Protein AF-A0A412XRG0-F1 (afdb_monomer)

Solvent-accessible surface area (backbone atoms only — not comparable to full-atom values): 9228 Å² total; per-residue (Å²): 136,59,70,69,54,56,53,48,52,52,53,51,46,54,52,48,50,52,49,48,50,62,68,39,43,74,49,55,72,67,42,75,26,72,62,26,45,48,48,54,50,41,26,40,63,50,63,35,55,66,46,72,60,48,71,73,58,46,51,54,52,38,55,52,49,49,54,53,30,53,74,64,74,26,79,63,59,88,40,44,81,43,75,56,96,88,43,76,35,31,40,34,81,40,77,32,65,94,37,68,56,35,25,94,49,49,36,64,27,38,38,28,21,44,94,86,49,47,70,58,28,40,42,39,76,44,63,82,65,65,76,86,47,52,94,82,43,54,73,62,53,51,54,48,52,60,55,28,66,76,44,102,33,35,77,27,53,25,45,38,37,27,59,82,83,111

Mean predicted aligned error: 8.44 Å

pLDDT: mean 81.37, std 14.06, range [49.25, 97.75]

Organism: NCBI:txid329854

Radius of gyration: 18.66 Å; Cα contacts (8 Å, |Δi|>4): 234; chains: 1; bounding box: 44×44×51 Å

Secondary structure (DSSP, 8-state):
--HHHHHHHHHHHHHHHHHHHHHHHHHHTT--SHHHHHHHHHHHHSTTPPEE--HHHHHHHHHHHHHHHHHTTSTTTTPEEEEETTEEEEEEEEE-TT-TTTHHHHSEEEEEE-TTS-EEEEEEEE---GGGGTTT-HHHHHHHHHHHTTSS-----EEEEEETT-

Nearest PDB structures (foldseek):
  1vhs-assembly2_B  TM=4.470E-01  e=6.258E-01  Bacillus subtilis
  8zjf-assembly1_A  TM=4.306E-01  e=5.139E+00  Homo sapiens
  6r45-assembly1_B  TM=2.626E-01  e=2.661E+00  Trichoplax adhaerens
  3i6u-assembly1_B  TM=3.130E-01  e=5.139E+00  Homo sapiens
  3i6u-assembly1_A  TM=2.726E-01  e=3.463E+00  Homo sapiens

Foldseek 3Di:
DCVVVVVVVVVVVVVVVVVLCVLCVVVVVVQLAPLLVVQQCCQQAVAADEAEDDPVRVVVVQVQQQVQQVVVPHQLVVWDWDAAPNDIKTKDWGACDPPSYPCNPARTWIFIADPVSGTAKTKGKAQDDCVVVPPPCVVSVVVSQVVSVVDPGHRDIYMYIYGRVD

Sequence (166 aa):
MEKNKDDFFKSLWKIFEKRLTEILKPIAEKLNSEFEKECLMHYLLKGGETLIVSDDVFKRIAEEAVKEQEKAGGKLQGATTVKINGKQYYSKCISFYNNDEFDYALGCATVFFDESGTPVGLRDYYDFDPAEHRGDMEEKLTQIMAELEKTPFGGKPYDILYGIYI

Structure (mmCIF, N/CA/C/O backbone):
data_AF-A0A412XRG0-F1
#
_entry.id   AF-A0A412XRG0-F1
#
loop_
_atom_site.group_PDB
_atom_site.id
_atom_site.type_symbol
_atom_site.label_atom_id
_atom_site.label_alt_id
_atom_site.label_comp_id
_atom_site.label_asym_id
_atom_site.label_entity_id
_atom_site.label_seq_id
_atom_site.pdbx_PDB_ins_code
_atom_site.Cartn_x
_atom_site.Cartn_y
_atom_site.Cartn_z
_atom_site.occupancy
_atom_site.B_iso_or_equiv
_atom_site.auth_seq_id
_atom_site.auth_comp_id
_atom_site.auth_asym_id
_atom_site.auth_atom_id
_atom_site.pdbx_PDB_model_num
ATOM 1 N N . MET A 1 1 ? 9.011 -27.985 -32.735 1.00 49.25 1 MET A N 1
ATOM 2 C CA . MET A 1 1 ? 9.806 -26.770 -33.033 1.00 49.25 1 MET A CA 1
ATOM 3 C C . MET A 1 1 ? 9.449 -25.623 -32.066 1.00 49.25 1 MET A C 1
ATOM 5 O O . MET A 1 1 ? 9.559 -24.466 -32.441 1.00 49.25 1 MET A O 1
ATOM 9 N N . GLU A 1 2 ? 9.046 -25.933 -30.821 1.00 51.50 2 GLU A N 1
ATOM 10 C CA . GLU A 1 2 ? 8.574 -24.951 -29.817 1.00 51.50 2 GLU A CA 1
ATOM 11 C C . GLU A 1 2 ? 9.628 -24.605 -28.753 1.00 51.50 2 GLU A C 1
ATOM 13 O O . GLU A 1 2 ? 9.765 -23.437 -28.410 1.00 51.50 2 GLU A O 1
ATOM 18 N N . LYS A 1 3 ? 10.476 -25.563 -28.335 1.00 52.97 3 LYS A N 1
ATOM 19 C CA . LYS A 1 3 ? 11.556 -25.339 -27.345 1.00 52.97 3 LYS A CA 1
ATOM 20 C C . LYS A 1 3 ? 12.477 -24.149 -27.662 1.00 52.97 3 LYS A C 1
ATOM 22 O O . LYS A 1 3 ? 12.949 -23.477 -26.759 1.00 52.97 3 LYS A O 1
ATOM 27 N N . ASN A 1 4 ? 12.710 -23.876 -28.945 1.00 58.09 4 ASN A N 1
ATOM 28 C CA . ASN A 1 4 ? 13.649 -22.844 -29.392 1.00 58.09 4 ASN A CA 1
ATOM 29 C C . ASN A 1 4 ? 13.084 -21.413 -29.259 1.00 58.09 4 ASN A C 1
ATOM 31 O O . ASN A 1 4 ? 13.846 -20.459 -29.166 1.00 58.09 4 ASN A O 1
ATOM 35 N N . LYS A 1 5 ? 11.750 -21.251 -29.229 1.00 54.62 5 LYS A N 1
ATOM 36 C CA . LYS A 1 5 ? 11.115 -19.949 -28.966 1.00 54.62 5 LYS A CA 1
ATOM 37 C C . LYS A 1 5 ? 11.115 -19.640 -27.472 1.00 54.62 5 LYS A C 1
ATOM 39 O O . LYS A 1 5 ? 11.505 -18.541 -27.098 1.00 54.62 5 LYS A O 1
ATOM 44 N N . ASP A 1 6 ? 10.763 -20.607 -26.631 1.00 62.06 6 ASP A N 1
ATOM 45 C CA . ASP A 1 6 ? 10.714 -20.409 -25.177 1.00 62.06 6 ASP A CA 1
ATOM 46 C C . ASP A 1 6 ? 12.093 -20.113 -24.581 1.00 62.06 6 ASP A C 1
ATOM 48 O O . ASP A 1 6 ? 12.220 -19.234 -23.730 1.00 62.06 6 ASP A O 1
ATOM 52 N N . ASP A 1 7 ? 13.143 -20.789 -25.054 1.00 66.81 7 ASP A N 1
ATOM 53 C CA . ASP A 1 7 ? 14.515 -20.520 -24.610 1.00 66.81 7 ASP A CA 1
ATOM 54 C C . ASP A 1 7 ? 15.021 -19.150 -25.099 1.00 66.81 7 ASP A C 1
ATOM 56 O O . ASP A 1 7 ? 15.716 -18.445 -24.363 1.00 66.81 7 ASP A O 1
ATOM 60 N N . PHE A 1 8 ? 14.610 -18.717 -26.296 1.00 63.38 8 PHE A N 1
ATOM 61 C CA . PHE A 1 8 ? 14.907 -17.384 -26.825 1.00 63.38 8 PHE A CA 1
ATOM 62 C C . PHE A 1 8 ? 14.205 -16.276 -26.024 1.00 63.38 8 PHE A C 1
ATOM 64 O O . PHE A 1 8 ? 14.852 -15.306 -25.627 1.00 63.38 8 PHE A O 1
ATOM 71 N N . PHE A 1 9 ? 12.918 -16.445 -25.704 1.00 63.84 9 PHE A N 1
ATOM 72 C CA . PHE A 1 9 ? 12.174 -15.515 -24.850 1.00 63.84 9 PHE A CA 1
ATOM 73 C C . PHE A 1 9 ? 12.727 -15.476 -23.426 1.00 63.84 9 PHE A C 1
ATOM 75 O O . PHE A 1 9 ? 12.913 -14.390 -22.891 1.00 63.84 9 PHE A O 1
ATOM 82 N N . LYS A 1 10 ? 13.079 -16.620 -22.827 1.00 68.69 10 LYS A N 1
ATOM 83 C CA . LYS A 1 10 ? 13.726 -16.664 -21.504 1.00 68.69 10 LYS A CA 1
ATOM 84 C C . LYS A 1 10 ? 15.089 -15.977 -21.498 1.00 68.69 10 LYS A C 1
ATOM 86 O O . LYS A 1 10 ? 15.430 -15.308 -20.526 1.00 68.69 10 LYS A O 1
ATOM 91 N N . SER A 1 11 ? 15.875 -16.130 -22.564 1.00 72.12 11 SER A N 1
ATOM 92 C CA . SER A 1 11 ? 17.168 -15.454 -22.696 1.00 72.12 11 SER A CA 1
ATOM 93 C C . SER A 1 11 ? 17.004 -13.942 -22.858 1.00 72.12 11 SER A C 1
ATOM 95 O O . SER A 1 11 ? 17.717 -13.184 -22.204 1.00 72.12 11 SER A O 1
ATOM 97 N N . LEU A 1 12 ? 16.061 -13.494 -23.693 1.00 64.69 12 LEU A N 1
ATOM 98 C CA . LEU A 1 12 ? 15.734 -12.074 -23.847 1.00 64.69 12 LEU A CA 1
ATOM 99 C C . LEU A 1 12 ? 15.181 -11.476 -22.553 1.00 64.69 12 LEU A C 1
ATOM 101 O O . LEU A 1 12 ? 15.584 -10.382 -22.175 1.00 64.69 12 LEU A O 1
ATOM 105 N N . TRP A 1 13 ? 14.326 -12.219 -21.852 1.00 65.31 13 TRP A N 1
ATOM 106 C CA . TRP A 1 13 ? 13.771 -11.836 -20.561 1.00 65.31 13 TRP A CA 1
ATOM 107 C C . TRP A 1 13 ? 14.864 -11.670 -19.510 1.00 65.31 13 TRP A C 1
ATOM 109 O O . TRP A 1 13 ? 14.917 -10.630 -18.878 1.00 65.31 13 TRP A O 1
ATOM 119 N N . LYS A 1 14 ? 15.821 -12.601 -19.397 1.00 70.62 14 LYS A N 1
ATOM 120 C CA . LYS A 1 14 ? 16.965 -12.444 -18.478 1.00 70.62 14 LYS A CA 1
ATOM 121 C C . LYS A 1 14 ? 17.844 -11.236 -18.801 1.00 70.62 14 LYS A C 1
ATOM 123 O O . LYS A 1 14 ? 18.370 -10.599 -17.892 1.00 70.62 14 LYS A O 1
ATOM 128 N N . ILE A 1 15 ? 18.052 -10.939 -20.085 1.00 69.81 15 ILE A N 1
ATOM 129 C CA . ILE A 1 15 ? 18.823 -9.761 -20.509 1.00 69.81 15 ILE A CA 1
ATOM 130 C C . ILE A 1 15 ? 18.058 -8.487 -20.151 1.00 69.81 15 ILE A C 1
ATOM 132 O O . ILE A 1 15 ? 18.656 -7.556 -19.620 1.00 69.81 15 ILE A O 1
ATOM 136 N N . PHE A 1 16 ? 16.751 -8.468 -20.409 1.00 69.75 16 PHE A N 1
ATOM 137 C CA . PHE A 1 16 ? 15.861 -7.36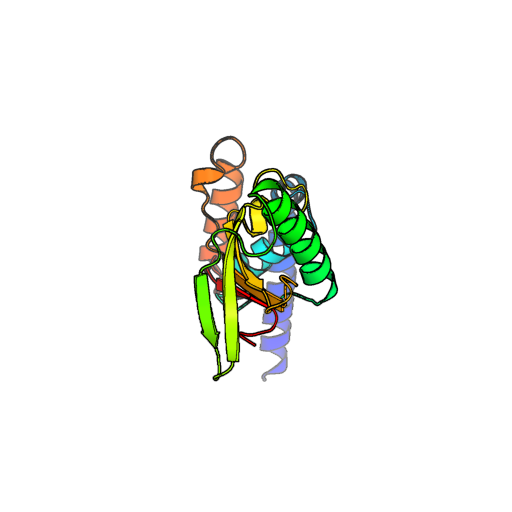9 -20.066 1.00 69.75 16 PHE A CA 1
ATOM 138 C C . PHE A 1 16 ? 15.758 -7.165 -18.553 1.00 69.75 16 PHE A C 1
ATOM 140 O O . PHE A 1 16 ? 15.982 -6.051 -18.110 1.00 69.75 16 PHE A O 1
ATOM 147 N N . GLU A 1 17 ? 15.541 -8.217 -17.758 1.00 67.31 17 GLU A N 1
ATOM 148 C CA . GLU A 1 17 ? 15.555 -8.178 -16.291 1.00 67.31 17 GLU A CA 1
ATOM 149 C C . GLU A 1 17 ? 16.871 -7.606 -15.777 1.00 67.31 17 GLU A C 1
ATOM 151 O O . GLU A 1 17 ? 16.856 -6.667 -14.994 1.00 67.31 17 GLU A O 1
ATOM 156 N N . LYS A 1 18 ? 18.016 -8.107 -16.261 1.00 71.38 18 LYS A N 1
ATOM 157 C CA . LYS A 1 18 ? 19.328 -7.600 -15.847 1.00 71.38 18 LYS A CA 1
ATOM 158 C C . LYS A 1 18 ? 19.492 -6.114 -16.178 1.00 71.38 18 LYS A C 1
ATOM 160 O O . LYS A 1 18 ? 19.954 -5.353 -15.333 1.00 71.38 18 LYS A O 1
ATOM 165 N N . ARG A 1 19 ? 19.095 -5.694 -17.384 1.00 67.06 19 ARG A N 1
ATOM 166 C CA . ARG A 1 19 ? 19.128 -4.284 -17.800 1.00 67.06 19 ARG A CA 1
ATOM 167 C C . ARG A 1 19 ? 18.186 -3.437 -16.955 1.00 67.06 19 ARG A C 1
ATOM 169 O O . ARG A 1 19 ? 18.578 -2.375 -16.499 1.00 67.06 19 ARG A O 1
ATOM 176 N N . LEU A 1 20 ? 16.974 -3.918 -16.709 1.00 67.19 20 LEU A N 1
ATOM 177 C CA . LEU A 1 20 ? 15.977 -3.241 -15.899 1.00 67.19 20 LEU A CA 1
ATOM 178 C C . LEU A 1 20 ? 16.469 -3.097 -14.458 1.00 67.19 20 LEU A C 1
ATOM 180 O O . LEU A 1 20 ? 16.394 -2.008 -13.916 1.00 67.19 20 LEU A O 1
ATOM 184 N N . THR A 1 21 ? 17.070 -4.133 -13.869 1.00 67.19 21 THR A N 1
ATOM 185 C CA . THR A 1 21 ? 17.713 -4.056 -12.550 1.00 67.19 21 THR A CA 1
ATOM 186 C C . THR A 1 21 ? 18.860 -3.044 -12.535 1.00 67.19 21 THR A C 1
ATOM 188 O O . THR A 1 21 ? 18.983 -2.288 -11.579 1.00 67.19 21 THR A O 1
ATOM 191 N N . GLU A 1 22 ? 19.691 -2.982 -13.580 1.00 68.69 22 GLU A N 1
ATOM 192 C CA . GLU A 1 22 ? 20.781 -1.998 -13.679 1.00 68.69 22 GLU A CA 1
ATOM 193 C C . GLU A 1 22 ? 20.262 -0.555 -13.798 1.00 68.69 22 GLU A C 1
ATOM 195 O O . GLU A 1 22 ? 20.800 0.338 -13.143 1.00 68.69 22 GLU A O 1
ATOM 200 N N . ILE A 1 23 ? 19.205 -0.323 -14.583 1.00 62.94 23 ILE A N 1
ATOM 201 C CA . ILE A 1 23 ? 18.616 1.012 -14.760 1.00 62.94 23 ILE A CA 1
ATOM 202 C C . ILE A 1 23 ? 17.784 1.412 -13.526 1.00 62.94 23 ILE A C 1
ATOM 204 O O . ILE A 1 23 ? 17.793 2.576 -13.125 1.00 62.94 23 ILE A O 1
ATOM 208 N N . LEU A 1 24 ? 17.125 0.450 -12.873 1.00 66.38 24 LEU A N 1
ATOM 209 C CA . LEU A 1 24 ? 16.372 0.664 -11.639 1.00 66.38 24 LEU A CA 1
ATOM 210 C C . LEU A 1 24 ? 17.252 0.762 -10.407 1.00 66.38 24 LEU A C 1
ATOM 212 O O . LEU A 1 24 ? 16.797 1.323 -9.425 1.00 66.38 24 LEU A O 1
ATOM 216 N N . LYS A 1 25 ? 18.495 0.278 -10.418 1.00 68.94 25 LYS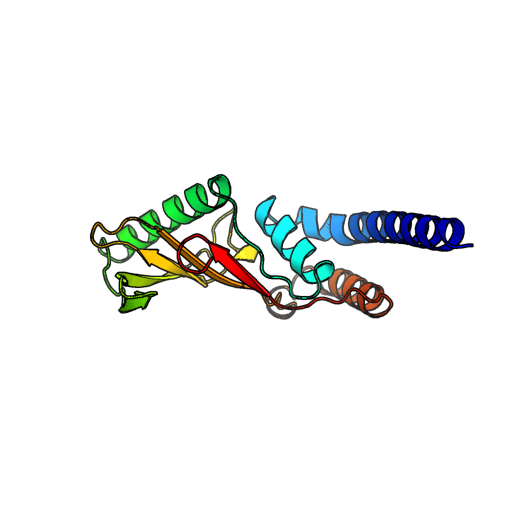 A N 1
ATOM 217 C CA . LYS A 1 25 ? 19.410 0.373 -9.273 1.00 68.94 25 LYS A CA 1
ATOM 218 C C . LYS A 1 25 ? 19.456 1.775 -8.630 1.00 68.94 25 LYS A C 1
ATOM 220 O O . LYS A 1 25 ? 19.216 1.860 -7.432 1.00 68.94 25 LYS A O 1
ATOM 225 N N . PRO A 1 26 ? 19.668 2.878 -9.372 1.00 63.94 26 PRO A N 1
ATOM 226 C CA . PRO A 1 26 ? 19.632 4.229 -8.801 1.00 63.94 26 PRO A CA 1
ATOM 227 C C . PRO A 1 26 ? 18.243 4.694 -8.336 1.00 63.94 26 PRO A C 1
ATOM 229 O O . PRO A 1 26 ? 18.160 5.671 -7.599 1.00 63.94 26 PRO A O 1
ATOM 232 N N . ILE A 1 27 ? 17.165 4.046 -8.787 1.00 64.44 27 ILE A N 1
ATOM 233 C CA . ILE A 1 27 ? 15.802 4.284 -8.295 1.00 64.44 27 ILE A CA 1
ATOM 234 C C . ILE A 1 27 ? 15.560 3.500 -7.011 1.00 64.44 27 ILE A C 1
ATOM 236 O O . ILE A 1 27 ? 15.132 4.070 -6.021 1.00 64.44 27 ILE A O 1
ATOM 240 N N . ALA A 1 28 ? 15.924 2.222 -6.994 1.00 63.00 28 ALA A N 1
ATOM 241 C CA . ALA A 1 28 ? 15.877 1.352 -5.831 1.00 63.00 28 ALA A CA 1
ATOM 242 C C . ALA A 1 28 ? 16.782 1.840 -4.686 1.00 63.00 28 ALA A C 1
ATOM 244 O O . ALA A 1 28 ? 16.513 1.523 -3.537 1.00 63.00 28 ALA A O 1
ATOM 245 N N . GLU A 1 29 ? 17.842 2.599 -4.979 1.00 66.31 29 GLU A N 1
ATOM 246 C CA . GLU A 1 29 ? 18.661 3.298 -3.975 1.00 66.31 29 GLU A CA 1
ATOM 247 C C . GLU A 1 29 ? 17.947 4.515 -3.353 1.00 66.31 29 GLU A C 1
ATOM 249 O O . GLU A 1 29 ? 18.362 4.969 -2.290 1.00 66.31 29 GLU A O 1
ATOM 254 N N . LYS A 1 30 ? 16.900 5.044 -4.003 1.00 64.69 30 LYS A N 1
ATOM 255 C CA . LYS A 1 30 ? 16.060 6.151 -3.511 1.00 64.69 30 LYS A CA 1
ATOM 256 C C . LYS A 1 30 ? 14.730 5.693 -2.913 1.00 64.69 30 LYS A C 1
ATOM 258 O O . LYS A 1 30 ? 14.151 6.439 -2.136 1.00 64.69 30 LYS A O 1
ATOM 263 N N . LEU A 1 31 ? 14.255 4.502 -3.280 1.00 67.38 31 LEU A N 1
ATOM 264 C CA . LEU A 1 31 ? 13.127 3.862 -2.612 1.00 67.38 31 LEU A CA 1
ATOM 265 C C . LEU A 1 31 ? 13.578 3.411 -1.224 1.00 67.38 31 LEU A C 1
ATOM 267 O O . LEU A 1 31 ? 14.589 2.717 -1.076 1.00 67.38 31 LEU A O 1
ATOM 271 N N . ASN A 1 32 ? 12.826 3.826 -0.217 1.00 67.25 32 ASN A N 1
ATOM 272 C CA . ASN A 1 32 ? 13.162 3.648 1.183 1.00 67.25 32 ASN A CA 1
ATOM 273 C C . ASN A 1 32 ? 12.929 2.200 1.643 1.00 67.25 32 ASN A C 1
ATOM 275 O O . ASN A 1 32 ? 13.552 1.758 2.611 1.00 67.25 32 ASN A O 1
ATOM 279 N N . SER A 1 33 ? 12.102 1.425 0.924 1.00 81.56 33 SER A N 1
ATOM 280 C CA . SER A 1 33 ? 11.705 0.079 1.351 1.00 81.56 33 SER A CA 1
ATOM 281 C C . SER A 1 33 ? 11.653 -0.981 0.250 1.00 81.56 33 SER A C 1
ATOM 283 O O . SER A 1 33 ? 11.602 -0.698 -0.947 1.00 81.56 33 SER A O 1
ATOM 285 N N . GLU A 1 34 ? 11.656 -2.251 0.667 1.00 86.38 34 GLU A N 1
ATOM 286 C CA . GLU A 1 34 ? 11.432 -3.381 -0.243 1.00 86.38 34 GLU A CA 1
ATOM 287 C C . GLU A 1 34 ? 10.007 -3.393 -0.814 1.00 86.38 34 GLU A C 1
ATOM 289 O O . GLU A 1 34 ? 9.817 -3.815 -1.952 1.00 86.38 34 GLU A O 1
ATOM 294 N N . PHE A 1 35 ? 9.020 -2.881 -0.073 1.00 90.38 35 PHE A N 1
ATOM 295 C CA . PHE A 1 35 ? 7.637 -2.814 -0.545 1.00 90.38 35 PHE A CA 1
ATOM 296 C C . PHE A 1 35 ? 7.448 -1.749 -1.634 1.00 90.38 35 PHE A C 1
ATOM 298 O O . PHE A 1 35 ? 6.780 -1.993 -2.637 1.00 90.38 35 PHE A O 1
ATOM 305 N N . GLU A 1 36 ? 8.098 -0.593 -1.501 1.00 87.38 36 GLU A N 1
ATOM 306 C CA . GLU A 1 36 ? 8.120 0.429 -2.554 1.00 87.38 36 GLU A CA 1
ATOM 307 C C . GLU A 1 36 ? 8.764 -0.101 -3.839 1.00 87.38 36 GLU A C 1
ATOM 309 O O . GLU A 1 36 ? 8.252 0.118 -4.941 1.00 87.38 36 GLU A O 1
ATOM 314 N N . LYS A 1 37 ? 9.863 -0.859 -3.708 1.00 83.69 37 LYS A N 1
ATOM 315 C CA . LYS A 1 37 ? 10.504 -1.532 -4.849 1.00 83.69 37 LYS A CA 1
ATOM 316 C C . LYS A 1 37 ? 9.572 -2.552 -5.482 1.00 83.69 37 LYS A C 1
ATOM 318 O O . LYS A 1 37 ? 9.500 -2.612 -6.707 1.00 83.69 37 LYS A O 1
ATOM 323 N N . GLU A 1 38 ? 8.870 -3.344 -4.676 1.00 88.44 38 GLU A N 1
ATOM 324 C CA . GLU A 1 38 ? 7.877 -4.296 -5.168 1.00 88.44 38 GLU A CA 1
ATOM 325 C C . GLU A 1 38 ? 6.787 -3.587 -5.975 1.00 88.44 38 GLU A C 1
ATOM 327 O O . GLU A 1 38 ? 6.510 -4.015 -7.095 1.00 88.44 38 GLU A O 1
ATOM 332 N N . CYS A 1 39 ? 6.238 -2.479 -5.468 1.00 89.94 39 CYS A N 1
ATOM 333 C CA . CYS A 1 39 ? 5.187 -1.730 -6.155 1.00 89.94 39 CYS A CA 1
ATOM 334 C C . CYS A 1 39 ? 5.660 -1.180 -7.506 1.00 89.94 39 CYS A C 1
ATOM 336 O O . CYS A 1 39 ? 5.043 -1.425 -8.546 1.00 89.94 39 CYS A O 1
ATOM 338 N N . LEU A 1 40 ? 6.827 -0.532 -7.531 1.00 84.25 40 LEU A N 1
ATOM 339 C CA . LEU A 1 40 ? 7.400 -0.049 -8.783 1.00 84.25 40 LEU A CA 1
ATOM 340 C C . LEU A 1 40 ? 7.668 -1.204 -9.761 1.00 84.25 40 LEU A C 1
ATOM 342 O O . LEU A 1 40 ? 7.341 -1.116 -10.942 1.00 84.25 40 LEU A O 1
ATOM 346 N N . MET A 1 41 ? 8.228 -2.320 -9.295 1.00 81.88 41 MET A N 1
ATOM 347 C CA . MET A 1 41 ? 8.461 -3.485 -10.152 1.00 81.88 41 MET A CA 1
ATOM 348 C C . MET A 1 41 ? 7.157 -4.067 -10.697 1.00 81.88 41 MET A C 1
ATOM 350 O O . MET A 1 41 ? 7.103 -4.467 -11.863 1.00 81.88 41 MET A O 1
ATOM 354 N N . HIS A 1 42 ? 6.102 -4.088 -9.885 1.00 88.00 42 HIS A N 1
ATOM 355 C CA . HIS A 1 42 ? 4.778 -4.530 -10.295 1.00 88.00 42 HIS A CA 1
ATOM 356 C C . HIS A 1 42 ? 4.229 -3.633 -11.411 1.00 88.00 42 HIS A C 1
ATOM 358 O O . HIS A 1 42 ? 3.839 -4.135 -12.467 1.00 88.00 42 HIS A O 1
ATOM 364 N N . TYR A 1 43 ? 4.324 -2.313 -11.238 1.00 85.88 43 TYR A N 1
ATOM 365 C CA . TYR A 1 43 ? 3.909 -1.320 -12.231 1.00 85.88 43 TYR A CA 1
ATOM 366 C C . TYR A 1 43 ? 4.592 -1.527 -13.586 1.00 85.88 43 TYR A C 1
ATOM 368 O O . TYR A 1 43 ? 3.937 -1.520 -14.630 1.00 85.88 43 TYR A O 1
ATOM 376 N N . LEU A 1 44 ? 5.911 -1.737 -13.580 1.00 79.31 44 LEU A N 1
ATOM 377 C CA . LEU A 1 44 ? 6.707 -1.831 -14.806 1.00 79.31 44 LEU A CA 1
ATOM 378 C C . LEU A 1 44 ? 6.544 -3.186 -15.515 1.00 79.31 44 LEU A C 1
ATOM 380 O O . LEU A 1 44 ? 6.662 -3.248 -16.738 1.00 79.31 44 LEU A O 1
ATOM 384 N N . LEU A 1 45 ? 6.303 -4.273 -14.769 1.00 78.75 45 LEU A N 1
ATOM 385 C CA . LEU A 1 45 ? 6.416 -5.641 -15.296 1.00 78.75 45 LEU A CA 1
ATOM 386 C C . LEU A 1 45 ? 5.115 -6.435 -15.357 1.00 78.75 45 LEU A C 1
ATOM 388 O O . LEU A 1 45 ? 5.031 -7.389 -16.131 1.00 78.75 45 LEU A O 1
ATOM 392 N N . LYS A 1 46 ? 4.118 -6.102 -14.538 1.00 83.19 46 LYS A N 1
ATOM 393 C CA . LYS A 1 46 ? 2.911 -6.929 -14.370 1.00 83.19 46 LYS A CA 1
ATOM 394 C C . LYS A 1 46 ? 1.720 -6.440 -15.175 1.00 83.19 46 LYS A C 1
ATOM 396 O O . LYS A 1 46 ? 0.664 -7.060 -15.172 1.00 83.19 46 LYS A O 1
ATOM 401 N N . GLY A 1 47 ? 1.902 -5.368 -15.940 1.00 80.75 47 GLY A N 1
ATOM 402 C CA . GLY A 1 47 ? 0.954 -4.975 -16.973 1.00 80.75 47 GLY A CA 1
ATOM 403 C C . GLY A 1 47 ? -0.429 -4.590 -16.440 1.00 80.75 47 GLY A C 1
ATOM 404 O O . GLY A 1 47 ? -1.406 -4.747 -17.176 1.00 80.75 47 GLY A O 1
ATOM 405 N N . GLY A 1 48 ? -0.499 -4.069 -15.213 1.00 86.12 48 GLY A N 1
ATOM 406 C CA . GLY A 1 48 ? -1.742 -3.653 -14.563 1.00 86.12 48 GLY A CA 1
ATOM 407 C C . GLY A 1 48 ? -2.414 -4.743 -13.721 1.00 86.12 48 GLY A C 1
ATOM 408 O O . GLY A 1 48 ? -3.562 -4.570 -13.321 1.00 86.12 48 GLY A O 1
ATOM 409 N N . GLU A 1 49 ? -1.750 -5.883 -13.496 1.00 92.12 49 GLU A N 1
ATOM 410 C CA . GLU A 1 49 ? -2.231 -6.908 -12.564 1.00 92.12 49 GLU A CA 1
ATOM 411 C C . GLU A 1 49 ? -2.373 -6.328 -11.148 1.00 92.12 49 GLU A C 1
ATOM 413 O O . GLU A 1 49 ? -1.570 -5.503 -10.723 1.00 92.12 49 GLU A O 1
ATOM 418 N N . THR A 1 50 ? -3.417 -6.738 -10.429 1.00 95.06 50 THR A N 1
ATOM 419 C CA . THR A 1 50 ? -3.642 -6.332 -9.039 1.00 95.06 50 THR A CA 1
ATOM 420 C C . THR A 1 50 ? -2.553 -6.905 -8.131 1.00 95.06 50 THR A C 1
ATOM 422 O O . THR A 1 50 ? -2.321 -8.116 -8.120 1.00 95.06 50 THR A O 1
ATOM 425 N N . LEU A 1 51 ? -1.950 -6.059 -7.294 1.00 95.75 51 LEU A N 1
ATOM 426 C CA . LEU A 1 51 ? -1.043 -6.501 -6.238 1.00 95.75 51 LEU A CA 1
ATOM 427 C C . LEU A 1 51 ? -1.858 -6.922 -5.011 1.00 95.75 51 LEU A C 1
ATOM 429 O O . LEU A 1 51 ? -2.526 -6.099 -4.382 1.00 95.75 51 LEU A O 1
ATOM 433 N N . ILE A 1 52 ? -1.766 -8.199 -4.640 1.00 96.75 52 ILE A N 1
ATOM 434 C CA . ILE A 1 52 ? -2.304 -8.699 -3.373 1.00 96.75 52 ILE A CA 1
ATOM 435 C C . ILE A 1 52 ? -1.221 -8.591 -2.305 1.00 96.75 52 ILE A C 1
ATOM 437 O O . ILE A 1 52 ? -0.200 -9.274 -2.374 1.00 96.75 52 ILE A O 1
ATOM 441 N N . VAL A 1 53 ? -1.450 -7.730 -1.318 1.00 95.75 53 VAL A N 1
ATOM 442 C CA . VAL A 1 53 ? -0.510 -7.506 -0.217 1.00 95.75 53 VAL A CA 1
ATOM 443 C C . VAL A 1 53 ? -0.431 -8.758 0.658 1.00 95.75 53 VAL A C 1
ATOM 445 O O . VAL A 1 53 ? -1.435 -9.421 0.909 1.00 95.75 53 VAL A O 1
ATOM 448 N N . SER A 1 54 ? 0.766 -9.094 1.135 1.00 95.38 54 SER A N 1
ATOM 449 C CA . SER A 1 54 ? 0.953 -10.199 2.082 1.00 95.38 54 SER A CA 1
ATOM 450 C C . SER A 1 54 ? 0.518 -9.821 3.500 1.00 95.38 54 SER A C 1
ATOM 452 O O . SER A 1 54 ? 0.572 -8.652 3.883 1.00 95.38 54 SER A O 1
ATOM 454 N N . ASP A 1 55 ? 0.166 -10.813 4.319 1.00 96.19 55 ASP A N 1
ATOM 455 C CA . ASP A 1 55 ? -0.210 -10.609 5.726 1.00 96.19 55 ASP A CA 1
ATOM 456 C C . ASP A 1 55 ? 0.869 -9.844 6.520 1.00 96.19 55 ASP A C 1
ATOM 458 O O . ASP A 1 55 ? 0.547 -8.970 7.326 1.00 96.19 55 ASP A O 1
ATOM 462 N N . ASP A 1 56 ? 2.153 -10.124 6.266 1.00 96.44 56 ASP A N 1
ATOM 463 C CA . ASP A 1 56 ? 3.277 -9.473 6.952 1.00 96.44 56 ASP A CA 1
ATOM 464 C C . ASP A 1 56 ? 3.387 -7.984 6.610 1.00 96.44 56 ASP A C 1
ATOM 466 O O . ASP A 1 56 ? 3.633 -7.160 7.494 1.00 96.44 56 ASP A O 1
ATOM 470 N N . VAL A 1 57 ? 3.220 -7.631 5.331 1.00 96.31 57 VAL A N 1
ATOM 471 C CA . VAL A 1 57 ? 3.208 -6.230 4.888 1.00 96.31 57 VAL A CA 1
ATOM 472 C C . VAL A 1 57 ? 1.956 -5.538 5.418 1.00 96.31 57 VAL A C 1
ATOM 474 O O . VAL A 1 57 ? 2.049 -4.458 6.001 1.00 96.31 57 VAL A O 1
ATOM 477 N N . PHE A 1 58 ? 0.790 -6.181 5.306 1.00 97.44 58 PHE A N 1
ATOM 478 C CA . PHE A 1 58 ? -0.458 -5.615 5.803 1.00 97.44 58 PHE A CA 1
ATOM 479 C C . PHE A 1 58 ? -0.412 -5.357 7.307 1.00 97.44 58 PHE A C 1
ATOM 481 O O . PHE A 1 58 ? -0.920 -4.337 7.758 1.00 97.44 58 PHE A O 1
ATOM 488 N N . LYS A 1 59 ? 0.234 -6.222 8.094 1.00 97.75 59 LYS A N 1
ATOM 489 C CA . LYS A 1 59 ? 0.414 -5.990 9.529 1.00 97.75 59 LYS A CA 1
ATOM 490 C C . LYS A 1 59 ? 1.127 -4.662 9.810 1.00 97.75 59 LYS A C 1
ATOM 492 O O . LYS A 1 59 ? 0.688 -3.920 10.683 1.00 97.75 59 LYS A O 1
ATOM 497 N N . ARG A 1 60 ? 2.183 -4.336 9.059 1.00 97.00 60 ARG A N 1
ATOM 498 C CA . ARG A 1 60 ? 2.925 -3.073 9.219 1.00 97.00 60 ARG A CA 1
ATOM 499 C C . ARG A 1 60 ? 2.108 -1.868 8.747 1.00 97.00 60 ARG A C 1
ATOM 501 O O . ARG A 1 60 ? 2.047 -0.862 9.448 1.00 97.00 60 ARG A O 1
ATOM 508 N N . ILE A 1 61 ? 1.377 -2.006 7.640 1.00 96.81 61 ILE A N 1
ATOM 509 C CA . ILE A 1 61 ? 0.405 -0.999 7.176 1.00 96.81 61 ILE A CA 1
ATOM 510 C C . ILE A 1 61 ? -0.672 -0.749 8.244 1.00 96.81 61 ILE A C 1
ATOM 512 O O . ILE A 1 61 ? -1.023 0.394 8.533 1.00 96.81 61 ILE A O 1
ATOM 516 N N . ALA A 1 62 ? -1.195 -1.813 8.853 1.00 96.75 62 ALA A N 1
ATOM 517 C CA . ALA A 1 62 ? -2.218 -1.755 9.888 1.00 96.75 62 ALA A CA 1
ATOM 518 C C . ALA A 1 62 ? -1.715 -1.041 11.152 1.00 96.75 62 ALA A C 1
ATOM 520 O O . ALA A 1 62 ? -2.451 -0.239 11.727 1.00 96.75 62 ALA A O 1
ATOM 521 N N . GLU A 1 63 ? -0.470 -1.293 11.565 1.00 96.06 63 GLU A N 1
ATOM 522 C CA . GLU A 1 63 ? 0.168 -0.603 12.692 1.00 96.06 63 GLU A CA 1
ATOM 523 C C . GLU A 1 63 ? 0.257 0.914 12.452 1.00 96.06 63 GLU A C 1
ATOM 525 O O . GLU A 1 63 ? -0.115 1.696 13.330 1.00 96.06 63 GLU A O 1
ATOM 530 N N . GLU A 1 64 ? 0.666 1.346 11.258 1.00 95.25 64 GLU A N 1
ATOM 531 C CA . GLU A 1 64 ? 0.705 2.770 10.893 1.00 95.25 64 GLU A CA 1
ATOM 532 C C . GLU A 1 64 ? -0.697 3.384 10.781 1.00 95.25 64 GLU A C 1
ATOM 534 O O . GLU A 1 64 ? -0.950 4.475 11.295 1.00 95.25 64 GLU A O 1
ATOM 539 N N . ALA A 1 65 ? -1.658 2.654 10.213 1.00 94.81 65 ALA A N 1
ATOM 540 C CA . ALA A 1 65 ? -3.040 3.111 10.120 1.00 94.81 65 ALA A CA 1
ATOM 541 C C . ALA A 1 65 ? -3.680 3.357 11.494 1.00 94.81 65 ALA A C 1
ATOM 543 O O . ALA A 1 65 ? -4.444 4.312 11.659 1.00 94.81 65 ALA A O 1
ATOM 544 N N . VAL A 1 66 ? -3.363 2.526 12.492 1.00 94.12 66 VAL A N 1
ATOM 545 C CA . VAL A 1 66 ? -3.817 2.731 13.874 1.00 94.12 66 VAL A CA 1
ATOM 546 C C . VAL A 1 66 ? -3.185 3.989 14.473 1.00 94.12 66 VAL A C 1
ATOM 548 O O . VAL A 1 66 ? -3.914 4.804 15.040 1.00 94.12 66 VAL A O 1
ATOM 551 N N . LYS A 1 67 ? -1.875 4.212 14.286 1.00 93.12 67 LYS A N 1
ATOM 552 C CA . LYS A 1 67 ? -1.200 5.442 14.750 1.00 93.12 67 LYS A CA 1
ATOM 553 C C . LYS A 1 67 ? -1.841 6.697 14.151 1.00 93.12 67 LYS A C 1
ATOM 555 O O . LYS A 1 67 ? -2.090 7.668 14.866 1.00 93.12 67 LYS A O 1
ATOM 560 N N . GLU A 1 68 ? -2.162 6.678 12.859 1.00 90.94 68 GLU A N 1
ATOM 561 C CA . GLU A 1 68 ? -2.845 7.793 12.190 1.00 90.94 68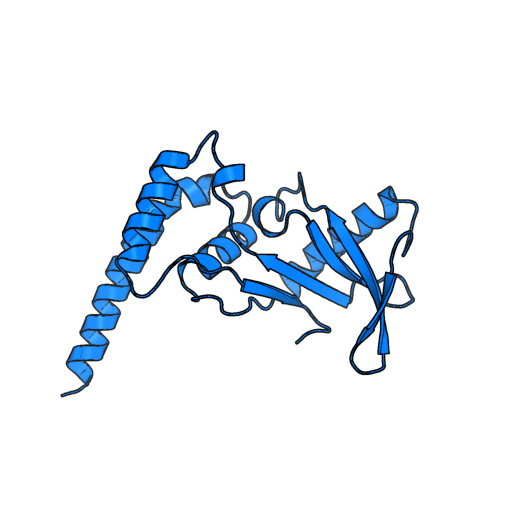 GLU A CA 1
ATOM 562 C C . GLU A 1 68 ? -4.286 7.993 12.685 1.00 90.94 68 GLU A C 1
ATOM 564 O O . GLU A 1 68 ? -4.749 9.127 12.842 1.00 90.94 68 GLU A O 1
ATOM 569 N N . GLN A 1 69 ? -5.011 6.916 13.008 1.00 86.88 69 GLN A N 1
ATOM 570 C CA . GLN A 1 69 ? -6.322 7.037 13.652 1.00 86.88 69 GLN A CA 1
ATOM 571 C C . GLN A 1 69 ? -6.238 7.693 15.032 1.00 86.88 69 GLN A C 1
ATOM 573 O O . GLN A 1 69 ? -7.071 8.546 15.350 1.00 86.88 69 GLN A O 1
ATOM 578 N N . GLU A 1 70 ? -5.246 7.321 15.837 1.00 88.44 70 GLU A N 1
ATOM 579 C CA . GLU A 1 70 ? -5.034 7.893 17.168 1.00 88.44 70 GLU A CA 1
ATOM 580 C C . GLU A 1 70 ? -4.725 9.392 17.092 1.00 88.44 70 GLU A C 1
ATOM 582 O O . GLU A 1 70 ? -5.339 10.179 17.815 1.00 88.44 70 GLU A O 1
ATOM 587 N N . LYS A 1 71 ? -3.867 9.811 16.151 1.00 87.19 71 LYS A N 1
ATOM 588 C CA . LYS A 1 71 ? -3.593 11.236 15.883 1.00 87.19 71 LYS A CA 1
ATOM 589 C C . LYS A 1 71 ? -4.853 12.006 15.476 1.00 87.19 71 LYS A C 1
ATOM 591 O O . LYS A 1 71 ? -5.025 13.158 15.865 1.00 87.19 71 LYS A O 1
ATOM 596 N N . ALA A 1 72 ? -5.748 11.368 14.723 1.00 81.94 72 ALA A N 1
ATOM 597 C CA . ALA A 1 72 ? -6.989 11.963 14.227 1.00 81.94 72 ALA A CA 1
ATOM 598 C C . ALA A 1 72 ? -8.141 12.002 15.256 1.00 81.94 72 ALA A C 1
ATOM 600 O O . ALA A 1 72 ? -9.267 12.337 14.879 1.00 81.94 72 ALA A O 1
ATOM 601 N N . GLY A 1 73 ? -7.872 11.676 16.527 1.00 80.75 73 GLY A N 1
ATOM 602 C CA . GLY A 1 73 ? -8.818 11.796 17.642 1.00 80.75 73 GLY A CA 1
ATOM 603 C C . GLY A 1 73 ? -9.506 10.491 18.064 1.00 80.75 73 GLY A C 1
ATOM 604 O O . GLY A 1 73 ? -10.353 10.507 18.959 1.00 80.75 73 GLY A O 1
ATOM 605 N N . GLY A 1 74 ? -9.099 9.349 17.498 1.00 79.69 74 GLY A N 1
ATOM 606 C CA . GLY A 1 74 ? -9.455 8.025 18.004 1.00 79.69 74 GLY A CA 1
ATOM 607 C C . GLY A 1 74 ? -10.010 7.063 16.957 1.00 79.69 74 GLY A C 1
ATOM 608 O O . GLY A 1 74 ? -10.129 7.360 15.764 1.00 79.69 74 GLY A O 1
ATOM 609 N N . LYS A 1 75 ? -10.362 5.865 17.435 1.00 81.06 75 LYS A N 1
ATOM 610 C CA . LYS A 1 75 ? -10.858 4.757 16.610 1.00 81.06 75 LYS A CA 1
ATOM 611 C C . LYS A 1 75 ? -12.075 5.182 15.791 1.00 81.06 75 LYS A C 1
ATOM 613 O O . LYS A 1 75 ? -13.044 5.700 16.339 1.00 81.06 75 LYS A O 1
ATOM 618 N N . LEU A 1 76 ? -12.028 4.927 14.483 1.00 84.56 76 LEU A N 1
ATOM 619 C CA . LEU A 1 76 ? -13.116 5.180 13.526 1.00 84.56 76 LEU A CA 1
ATOM 620 C C . LEU A 1 76 ? -13.565 6.648 13.380 1.00 84.56 76 LEU A C 1
ATOM 622 O O . LEU A 1 76 ? -14.512 6.918 12.639 1.00 84.56 76 LEU A O 1
ATOM 626 N N . GLN A 1 77 ? -12.891 7.619 14.008 1.00 88.06 77 GLN A N 1
ATOM 627 C CA . GLN A 1 77 ? -13.234 9.027 13.817 1.00 88.06 77 GLN A CA 1
ATOM 628 C C . GLN A 1 77 ? -13.019 9.433 12.354 1.00 88.06 77 GLN A C 1
ATOM 630 O O . GLN A 1 77 ? -11.936 9.242 11.794 1.00 88.06 77 GLN A O 1
ATOM 635 N N . GLY A 1 78 ? -14.063 9.988 11.733 1.00 86.81 78 GLY A N 1
ATOM 636 C CA . GLY A 1 78 ? -14.059 10.366 10.317 1.00 86.81 78 GLY A CA 1
ATOM 637 C C . GLY A 1 78 ? -14.123 9.184 9.343 1.00 86.81 78 GLY A C 1
ATOM 638 O O . GLY A 1 78 ? -13.973 9.392 8.142 1.00 86.81 78 GLY A O 1
ATOM 639 N N . ALA A 1 79 ? -14.333 7.954 9.825 1.00 92.69 79 ALA A N 1
ATOM 640 C CA . ALA A 1 79 ? -14.540 6.805 8.955 1.00 92.69 79 ALA A CA 1
ATOM 641 C C . ALA A 1 79 ? -15.962 6.801 8.373 1.00 92.69 79 ALA A C 1
ATOM 643 O O . ALA A 1 79 ? -16.932 7.177 9.032 1.00 92.69 79 ALA A O 1
ATOM 644 N N . THR A 1 80 ? -16.086 6.337 7.133 1.00 95.62 80 THR A N 1
ATOM 645 C CA . THR A 1 80 ? -17.367 6.167 6.439 1.00 95.62 80 THR A CA 1
ATOM 646 C C . THR A 1 80 ? -17.826 4.722 6.557 1.00 95.62 80 THR A C 1
ATOM 648 O O . THR A 1 80 ? -17.048 3.799 6.333 1.00 95.62 80 THR A O 1
ATOM 651 N N . THR A 1 81 ? -19.092 4.495 6.898 1.00 96.38 81 THR A N 1
ATOM 652 C CA . THR A 1 81 ? -19.659 3.143 6.918 1.00 96.38 81 THR A CA 1
ATOM 653 C C . THR A 1 81 ? -19.872 2.630 5.497 1.00 96.38 81 THR A C 1
ATOM 655 O O . THR A 1 81 ? -20.507 3.292 4.680 1.00 96.38 81 THR A O 1
ATOM 658 N N . VAL A 1 82 ? -19.386 1.422 5.217 1.00 95.06 82 VAL A N 1
ATOM 659 C CA . VAL A 1 82 ? -19.522 0.751 3.919 1.00 95.06 82 VAL A CA 1
ATOM 660 C C . VAL A 1 82 ? -20.034 -0.672 4.108 1.00 95.06 82 VAL A C 1
ATOM 662 O O . VAL A 1 82 ? -19.790 -1.302 5.138 1.00 95.06 82 VAL A O 1
ATOM 665 N N . LYS A 1 83 ? -20.762 -1.194 3.118 1.00 94.62 83 LYS A N 1
ATOM 666 C CA . LYS A 1 83 ? -21.259 -2.573 3.126 1.00 94.62 83 LYS A CA 1
ATOM 667 C C . LYS A 1 83 ? -20.599 -3.351 1.998 1.00 94.62 83 LYS A C 1
ATOM 669 O O . LYS A 1 83 ? -20.818 -3.039 0.833 1.00 94.62 83 LYS A O 1
ATOM 674 N N . ILE A 1 84 ? -19.818 -4.362 2.355 1.00 91.00 84 ILE A N 1
ATOM 675 C CA . ILE A 1 84 ? -19.068 -5.205 1.419 1.00 91.00 84 ILE A CA 1
ATOM 676 C C . ILE A 1 84 ? -19.540 -6.637 1.642 1.00 91.00 84 ILE A C 1
ATOM 678 O O . ILE A 1 84 ? -19.551 -7.119 2.775 1.00 91.00 84 ILE A O 1
ATOM 682 N N . ASN A 1 85 ? -20.023 -7.292 0.583 1.00 89.62 85 ASN A N 1
ATOM 683 C CA . ASN A 1 85 ? -20.567 -8.657 0.637 1.00 89.62 85 ASN A CA 1
ATOM 684 C C . ASN A 1 85 ? -21.601 -8.873 1.760 1.00 89.62 85 ASN A C 1
ATOM 686 O O . ASN A 1 85 ? -21.650 -9.911 2.412 1.00 89.62 85 ASN A O 1
ATOM 690 N N . GLY A 1 86 ? -22.430 -7.860 2.021 1.00 90.06 86 GLY A N 1
ATOM 691 C CA . GLY A 1 86 ? -23.469 -7.922 3.048 1.00 90.06 86 GLY A CA 1
ATOM 692 C C . GLY A 1 86 ? -22.999 -7.625 4.480 1.00 90.06 86 GLY A C 1
ATOM 693 O O . GLY A 1 86 ? -23.856 -7.385 5.333 1.00 90.06 86 GLY A O 1
ATOM 694 N N . LYS A 1 87 ? -21.687 -7.557 4.742 1.00 93.12 87 LYS A N 1
ATOM 695 C CA . LYS A 1 87 ? -21.104 -7.203 6.044 1.00 93.12 87 LYS A CA 1
ATOM 696 C C . LYS A 1 87 ? -20.746 -5.716 6.100 1.00 93.12 87 LYS A C 1
ATOM 698 O O . LYS A 1 87 ? -20.315 -5.128 5.109 1.00 93.12 87 LYS A O 1
ATOM 703 N N . GLN A 1 88 ? -20.982 -5.100 7.254 1.00 95.25 88 GLN A N 1
ATOM 704 C CA . GLN A 1 88 ? -20.659 -3.698 7.501 1.00 95.25 88 GLN A CA 1
ATOM 705 C C . GLN A 1 88 ? -19.188 -3.547 7.910 1.00 95.25 88 GLN A C 1
ATOM 707 O O . GLN A 1 88 ? -18.693 -4.313 8.734 1.00 95.25 88 GLN A O 1
ATOM 712 N N . TYR A 1 89 ? -18.533 -2.533 7.352 1.00 96.56 89 TYR A N 1
ATOM 713 C CA . TYR A 1 89 ? -17.169 -2.108 7.655 1.00 96.56 89 TYR A CA 1
ATOM 714 C C . TYR A 1 89 ? -17.105 -0.582 7.736 1.00 96.56 89 TYR A C 1
ATOM 716 O O . TYR A 1 89 ? -18.062 0.121 7.397 1.00 96.56 89 TYR A O 1
ATOM 724 N N . TYR A 1 90 ? -15.954 -0.070 8.150 1.00 96.06 90 TYR A N 1
ATOM 725 C CA . TYR A 1 90 ? -15.675 1.357 8.229 1.00 96.06 90 TYR A CA 1
ATOM 726 C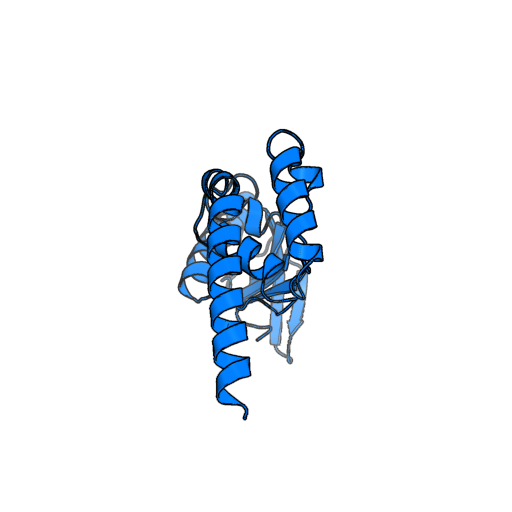 C . TYR A 1 90 ? -14.452 1.660 7.370 1.00 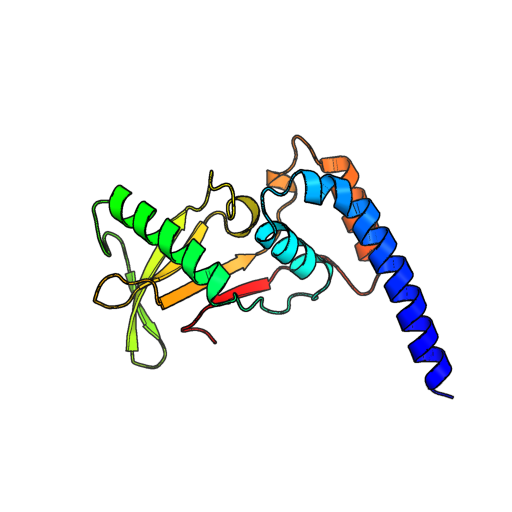96.06 90 TYR A C 1
ATOM 728 O O . TYR A 1 90 ? -13.382 1.130 7.631 1.00 96.06 90 TYR A O 1
ATOM 736 N N . SER A 1 91 ? -14.590 2.476 6.331 1.00 95.75 91 SER A N 1
ATOM 737 C CA . SER A 1 91 ? -13.484 2.868 5.454 1.00 95.75 91 SER A CA 1
ATOM 738 C C . SER A 1 91 ? -12.935 4.231 5.851 1.00 95.75 91 SER A C 1
ATOM 740 O O . SER A 1 91 ? -13.710 5.161 6.100 1.00 95.75 91 SER A O 1
ATOM 742 N N . LYS A 1 92 ? -11.614 4.386 5.839 1.00 95.00 92 LYS A N 1
ATOM 743 C CA . LYS A 1 92 ? -10.954 5.675 6.053 1.00 95.00 92 LYS A CA 1
ATOM 744 C C . LYS A 1 92 ? -9.748 5.807 5.129 1.00 95.00 92 LYS A C 1
ATOM 746 O O . LYS A 1 92 ? -8.999 4.851 4.963 1.00 95.00 92 LYS A O 1
ATOM 751 N N . CYS A 1 93 ? -9.574 6.993 4.553 1.00 94.81 93 CYS A N 1
ATOM 752 C CA . CYS A 1 93 ? -8.344 7.354 3.857 1.00 94.81 93 CYS A CA 1
ATOM 753 C C . CYS A 1 93 ? -7.260 7.647 4.903 1.00 94.81 93 CYS A C 1
ATOM 755 O O . CYS A 1 93 ? -7.474 8.474 5.795 1.00 94.81 93 CYS A O 1
ATOM 757 N N . ILE A 1 94 ? -6.149 6.924 4.829 1.00 95.25 94 ILE A N 1
ATOM 758 C CA . ILE A 1 94 ? -5.007 7.019 5.734 1.00 95.25 94 ILE A CA 1
ATOM 759 C C . ILE A 1 94 ? -3.819 7.549 4.937 1.00 95.25 94 ILE A C 1
ATOM 761 O O . ILE A 1 94 ? -3.497 7.016 3.878 1.00 95.25 94 ILE A O 1
ATOM 765 N N . SER A 1 95 ? -3.183 8.592 5.466 1.00 93.12 95 SER A N 1
ATOM 766 C CA . SER A 1 95 ? -1.953 9.150 4.910 1.00 93.12 95 SER A CA 1
ATOM 767 C C . SER A 1 95 ? -0.756 8.336 5.387 1.00 93.12 95 SER A C 1
ATOM 769 O O . SER A 1 95 ? -0.547 8.197 6.589 1.00 93.12 95 SER A O 1
ATOM 771 N N . PHE A 1 96 ? 0.045 7.868 4.443 1.00 92.50 96 PHE A N 1
ATOM 772 C CA . PHE A 1 96 ? 1.333 7.208 4.640 1.00 92.50 96 PHE A CA 1
ATOM 773 C C . PHE A 1 96 ? 2.519 8.107 4.251 1.00 92.50 96 PHE A C 1
ATOM 775 O O . PHE A 1 96 ? 3.661 7.672 4.339 1.00 92.50 96 PHE A O 1
ATOM 782 N N . TYR A 1 97 ? 2.281 9.372 3.885 1.00 87.00 97 TYR A N 1
ATOM 783 C CA . TYR A 1 97 ? 3.353 10.346 3.657 1.00 87.00 97 TYR A CA 1
ATOM 784 C C . TYR A 1 97 ? 4.280 10.505 4.872 1.00 87.00 97 TYR A C 1
ATOM 786 O O . TYR A 1 97 ? 3.814 10.592 6.013 1.00 87.00 97 TYR A O 1
ATOM 794 N N . ASN A 1 98 ? 5.584 10.661 4.621 1.00 84.69 98 ASN A N 1
ATOM 795 C CA . ASN A 1 98 ? 6.662 10.689 5.618 1.00 84.69 98 ASN A CA 1
ATOM 796 C C . ASN A 1 98 ? 6.855 9.366 6.385 1.00 84.69 98 ASN A C 1
ATOM 798 O O . ASN A 1 98 ? 7.405 9.370 7.489 1.00 84.69 98 ASN A O 1
ATOM 802 N N . ASN A 1 99 ? 6.378 8.245 5.838 1.00 89.12 99 ASN A N 1
ATOM 803 C CA . ASN A 1 99 ? 6.663 6.916 6.361 1.00 89.12 99 ASN A CA 1
ATOM 804 C C . ASN A 1 99 ? 7.824 6.277 5.589 1.00 89.12 99 ASN A C 1
ATOM 806 O O . ASN A 1 99 ? 7.761 6.140 4.373 1.00 89.12 99 ASN A O 1
ATOM 810 N N . ASP A 1 100 ? 8.846 5.802 6.298 1.00 85.81 100 ASP A N 1
ATOM 811 C CA . ASP A 1 100 ? 10.032 5.203 5.670 1.00 85.81 100 ASP A CA 1
ATOM 812 C C . ASP A 1 100 ? 9.730 3.925 4.859 1.00 85.81 100 ASP A C 1
ATOM 814 O O . ASP A 1 100 ? 10.574 3.471 4.093 1.00 85.81 100 ASP A O 1
ATOM 818 N N . GLU A 1 101 ? 8.561 3.300 5.033 1.00 88.44 101 GLU A N 1
ATOM 819 C CA . GLU A 1 101 ? 8.193 2.069 4.334 1.00 88.44 101 GLU A CA 1
ATOM 820 C C . GLU A 1 101 ? 7.188 2.263 3.191 1.00 88.44 101 GLU A C 1
ATOM 822 O O . GLU A 1 101 ? 7.246 1.525 2.205 1.00 88.44 101 GLU A O 1
ATOM 827 N N . PHE A 1 102 ? 6.258 3.206 3.332 1.00 91.12 102 PHE A N 1
ATOM 828 C CA . PHE A 1 102 ? 5.034 3.254 2.526 1.00 91.12 102 PHE A CA 1
ATOM 829 C C . PHE A 1 102 ? 4.798 4.569 1.784 1.00 91.12 102 PHE A C 1
ATOM 831 O O . PHE A 1 102 ? 3.824 4.645 1.037 1.00 91.12 102 PHE A O 1
ATOM 838 N N . ASP A 1 103 ? 5.637 5.586 1.983 1.00 85.62 103 ASP A N 1
ATOM 839 C CA . ASP A 1 103 ? 5.433 6.930 1.431 1.00 85.62 103 ASP A CA 1
ATOM 840 C C . ASP A 1 103 ? 5.259 6.891 -0.095 1.00 85.62 103 ASP A C 1
ATOM 842 O O . ASP A 1 103 ? 4.188 7.214 -0.610 1.00 85.62 103 ASP A O 1
ATOM 846 N N . TYR A 1 104 ? 6.245 6.340 -0.810 1.00 79.25 104 TYR A N 1
ATOM 847 C CA . TYR A 1 104 ? 6.216 6.263 -2.275 1.00 79.25 104 TYR A CA 1
ATOM 848 C C . TYR A 1 104 ? 5.353 5.119 -2.818 1.00 79.25 104 TYR A C 1
ATOM 850 O O . TYR A 1 104 ? 5.117 5.039 -4.026 1.00 79.25 104 TYR A O 1
ATOM 858 N N . ALA A 1 105 ? 4.928 4.196 -1.953 1.00 88.12 105 ALA A N 1
ATOM 859 C CA . ALA A 1 105 ? 4.106 3.057 -2.348 1.00 88.12 105 ALA A CA 1
ATOM 860 C C . ALA A 1 105 ? 2.615 3.372 -2.277 1.00 88.12 105 ALA A C 1
ATOM 862 O O . ALA A 1 105 ? 1.875 2.953 -3.154 1.00 88.12 105 ALA A O 1
ATOM 863 N N . LEU A 1 106 ? 2.176 4.048 -1.215 1.00 91.50 106 LEU A N 1
ATOM 864 C CA . LEU A 1 106 ? 0.758 4.220 -0.915 1.00 91.50 106 LEU A CA 1
ATOM 865 C C . LEU A 1 106 ? 0.321 5.679 -0.953 1.00 91.50 106 LEU A C 1
ATOM 867 O O . LEU A 1 106 ? -0.821 5.939 -1.310 1.00 91.50 106 LEU A O 1
ATOM 871 N N . GLY A 1 107 ? 1.169 6.630 -0.533 1.00 87.88 107 GLY A N 1
ATOM 872 C CA . GLY A 1 107 ? 0.780 8.033 -0.351 1.00 87.88 107 GLY A CA 1
ATOM 873 C C . GLY A 1 107 ? -0.446 8.180 0.562 1.00 87.88 107 GLY A C 1
ATOM 874 O O . GLY A 1 107 ? -0.319 8.312 1.776 1.00 87.88 107 GLY A O 1
ATOM 875 N N . CYS A 1 108 ? -1.650 8.105 -0.008 1.00 91.88 108 CYS A N 1
ATOM 876 C CA . CYS A 1 108 ? -2.919 7.990 0.705 1.00 91.88 108 CYS A CA 1
ATOM 877 C C . CYS A 1 108 ? -3.699 6.738 0.271 1.00 91.88 108 CYS A C 1
ATOM 879 O O . CYS A 1 108 ? -4.273 6.723 -0.812 1.00 91.88 108 CYS A O 1
ATOM 881 N N . ALA A 1 109 ? -3.858 5.761 1.168 1.00 95.44 109 ALA A N 1
ATOM 882 C CA . ALA A 1 109 ? -4.602 4.532 0.883 1.00 95.44 109 ALA A CA 1
ATOM 883 C C . ALA A 1 109 ? -5.893 4.414 1.707 1.00 95.44 109 ALA A C 1
ATOM 885 O O . ALA A 1 109 ? -6.016 4.934 2.821 1.00 95.44 109 ALA A O 1
ATOM 886 N N . THR A 1 110 ? -6.879 3.679 1.187 1.00 96.69 110 THR A N 1
ATOM 887 C CA . THR A 1 110 ? -8.107 3.373 1.931 1.00 96.69 110 THR A CA 1
ATOM 888 C C . THR A 1 110 ? -7.908 2.133 2.793 1.00 96.69 110 THR A C 1
ATOM 890 O O 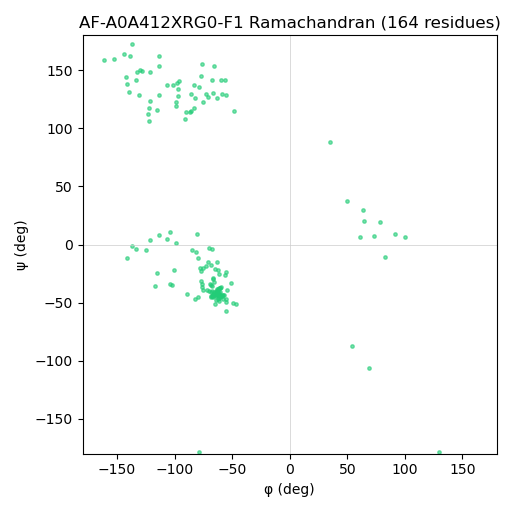. THR A 1 110 ? -7.780 1.020 2.285 1.00 96.69 110 THR A O 1
ATOM 893 N N . VAL A 1 111 ? -7.970 2.305 4.112 1.00 97.06 111 VAL A N 1
ATOM 894 C CA . VAL A 1 111 ? -7.959 1.203 5.079 1.00 97.06 111 VAL A CA 1
ATOM 895 C C . VAL A 1 111 ? -9.380 0.941 5.564 1.00 97.06 111 VAL A C 1
ATOM 897 O O . VAL A 1 111 ? -10.152 1.866 5.840 1.00 97.06 111 VAL A O 1
ATOM 900 N N . PHE A 1 112 ? -9.732 -0.336 5.667 1.00 96.94 112 PHE A N 1
ATOM 901 C CA . PHE A 1 112 ? -11.027 -0.789 6.154 1.00 96.94 112 PHE A CA 1
ATOM 902 C C . PHE A 1 112 ? -10.885 -1.375 7.545 1.00 96.94 112 PHE A C 1
ATOM 904 O O . PHE A 1 112 ? -9.973 -2.154 7.811 1.00 96.94 112 PHE A O 1
ATOM 911 N N . PHE A 1 113 ? -11.825 -1.028 8.409 1.00 96.00 113 PHE A N 1
ATOM 912 C CA . PHE A 1 113 ? -11.842 -1.397 9.809 1.00 96.00 113 PHE A CA 1
ATOM 913 C C . PHE A 1 113 ? -13.115 -2.173 10.135 1.00 96.00 113 PHE A C 1
ATOM 915 O O . PHE A 1 113 ? -14.178 -1.944 9.542 1.00 96.00 113 PHE A O 1
ATOM 922 N N . ASP A 1 114 ? -13.007 -3.088 11.090 1.00 95.31 114 ASP A N 1
ATOM 923 C CA . ASP A 1 114 ? -14.170 -3.697 11.726 1.00 95.31 114 ASP A CA 1
ATOM 924 C C . ASP A 1 114 ? -14.798 -2.766 12.786 1.00 95.31 114 ASP A C 1
ATOM 926 O O . ASP A 1 114 ? -14.357 -1.637 13.010 1.00 95.31 114 ASP A O 1
ATOM 930 N N . GLU A 1 115 ? -15.850 -3.244 13.450 1.00 92.88 115 GLU A N 1
ATOM 931 C CA . GLU A 1 115 ? -16.558 -2.509 14.509 1.00 92.88 115 GLU A CA 1
ATOM 932 C C . GLU A 1 115 ? -15.698 -2.184 15.740 1.00 92.88 115 GLU A C 1
ATOM 934 O O . GLU A 1 115 ? -16.002 -1.244 16.472 1.00 92.88 115 GLU A O 1
ATOM 939 N N . SER A 1 116 ? -14.606 -2.923 15.959 1.00 92.44 116 SER A N 1
ATOM 940 C CA . SER A 1 116 ? -13.665 -2.693 17.059 1.00 92.44 116 SER A CA 1
ATOM 941 C C . SER A 1 116 ? -12.598 -1.639 16.728 1.00 92.44 116 SER A C 1
ATOM 943 O O . SER A 1 116 ? -11.792 -1.266 17.594 1.00 92.44 116 SER A O 1
ATOM 945 N N . GLY A 1 117 ? -12.597 -1.150 15.481 1.00 92.50 117 GLY A N 1
ATOM 946 C CA . GLY A 1 117 ? -11.574 -0.265 14.939 1.00 92.50 117 GLY A CA 1
ATOM 947 C C . GLY A 1 117 ? -10.294 -0.996 14.535 1.00 92.50 117 GLY A C 1
ATOM 948 O O . GLY A 1 117 ? -9.254 -0.354 14.435 1.00 92.50 117 GLY A O 1
ATOM 949 N N . THR A 1 118 ? -10.341 -2.313 14.328 1.00 94.88 118 THR A N 1
ATOM 950 C CA . THR A 1 118 ? -9.186 -3.103 13.880 1.00 94.88 118 THR A CA 1
ATOM 951 C C . THR A 1 118 ? -9.091 -3.057 12.352 1.00 94.88 118 THR A C 1
ATOM 953 O O . THR A 1 118 ? -10.104 -3.326 11.700 1.00 94.88 118 THR A O 1
ATOM 956 N N . PRO A 1 119 ? -7.926 -2.734 11.752 1.00 96.81 119 PRO A N 1
ATOM 957 C CA . PRO A 1 119 ? -7.719 -2.850 10.308 1.00 96.81 119 PRO A CA 1
ATOM 958 C C . PRO A 1 119 ? -7.928 -4.288 9.819 1.00 96.81 119 PRO A C 1
ATOM 960 O O . PRO A 1 119 ? -7.348 -5.228 10.356 1.00 96.81 119 PRO A O 1
ATOM 963 N N . VAL A 1 120 ? -8.740 -4.460 8.779 1.00 97.00 120 VAL A N 1
ATOM 964 C CA . VAL A 1 120 ? -9.092 -5.766 8.186 1.00 97.00 120 VAL A CA 1
ATOM 965 C C . VAL A 1 120 ? -9.006 -5.782 6.659 1.00 97.00 120 VAL A C 1
ATOM 967 O O . VAL A 1 120 ? -9.222 -6.823 6.041 1.00 97.00 120 VAL A O 1
ATOM 970 N N . GLY A 1 121 ? -8.718 -4.644 6.030 1.00 97.06 121 GLY A N 1
ATOM 971 C CA . GLY A 1 121 ? -8.586 -4.553 4.583 1.00 97.06 121 GLY A CA 1
ATOM 972 C C . GLY A 1 121 ? -7.838 -3.308 4.138 1.00 97.06 121 GLY A C 1
ATOM 973 O O . GLY A 1 121 ? -7.791 -2.311 4.860 1.00 97.06 121 GLY A O 1
ATOM 974 N N . LEU A 1 122 ? -7.303 -3.373 2.925 1.00 97.38 122 LEU A N 1
ATOM 975 C CA . LEU A 1 122 ? -6.620 -2.277 2.245 1.00 97.38 122 LEU A CA 1
ATOM 976 C C . LEU A 1 122 ? -7.131 -2.192 0.810 1.00 97.38 122 LEU A C 1
ATOM 978 O O . LEU A 1 122 ? -7.346 -3.222 0.166 1.00 97.38 122 LEU A O 1
ATOM 982 N N . ARG A 1 123 ? -7.291 -0.966 0.321 1.00 95.94 123 ARG A N 1
ATOM 983 C CA . ARG A 1 123 ? -7.406 -0.668 -1.099 1.00 95.94 123 ARG A CA 1
ATOM 984 C C . ARG A 1 123 ? -6.628 0.594 -1.421 1.00 95.94 123 ARG A C 1
ATOM 986 O O . ARG A 1 123 ? -6.848 1.624 -0.785 1.00 95.94 123 ARG A O 1
ATOM 993 N N . ASP A 1 124 ? -5.812 0.511 -2.453 1.00 96.00 124 ASP A N 1
ATOM 994 C CA . ASP A 1 124 ? -5.152 1.658 -3.051 1.00 96.00 124 ASP A CA 1
ATOM 995 C C . ASP A 1 124 ? -5.048 1.502 -4.572 1.00 96.00 124 ASP A C 1
ATOM 997 O O . ASP A 1 124 ? -5.259 0.405 -5.095 1.00 96.00 124 ASP A O 1
ATOM 1001 N N . TYR A 1 125 ? -4.779 2.595 -5.279 1.00 94.75 125 TYR A N 1
ATOM 1002 C CA . TYR A 1 125 ? -4.573 2.597 -6.722 1.00 94.75 125 TYR A CA 1
ATOM 1003 C C . TYR A 1 125 ? -3.197 3.173 -7.032 1.00 94.75 125 TYR A C 1
ATOM 1005 O O . TYR A 1 125 ? -2.984 4.377 -6.939 1.00 94.75 125 TYR A O 1
ATOM 1013 N N . TYR A 1 126 ? -2.277 2.290 -7.406 1.00 92.19 126 TYR A N 1
ATOM 1014 C CA . TYR A 1 126 ? -0.907 2.655 -7.708 1.00 92.19 126 TYR A CA 1
ATOM 1015 C C . TYR A 1 126 ? -0.793 3.076 -9.165 1.00 92.19 126 TYR A C 1
ATOM 1017 O O . TYR A 1 126 ? -0.958 2.244 -10.061 1.00 92.19 126 TYR A O 1
ATOM 1025 N N . ASP A 1 127 ? -0.491 4.346 -9.418 1.00 88.00 127 ASP A N 1
ATOM 1026 C CA . ASP A 1 127 ? -0.382 4.886 -10.773 1.00 88.00 127 ASP A CA 1
ATOM 1027 C C . ASP A 1 127 ? 0.961 5.507 -11.139 1.00 88.00 127 ASP A C 1
ATOM 1029 O O . ASP A 1 127 ? 1.109 5.935 -12.283 1.00 88.00 127 ASP A O 1
ATOM 1033 N N . PHE A 1 128 ? 1.939 5.436 -10.232 1.00 81.06 128 PHE A N 1
ATOM 1034 C CA . PHE A 1 128 ? 3.303 5.943 -10.376 1.00 81.06 128 PHE A CA 1
ATOM 1035 C C . PHE A 1 128 ? 3.384 7.237 -11.197 1.00 81.06 128 PHE A C 1
ATOM 1037 O O . PHE A 1 128 ? 3.613 7.192 -12.407 1.00 81.06 128 PHE A O 1
ATOM 1044 N N . ASP A 1 129 ? 3.240 8.393 -10.543 1.00 72.81 129 ASP A N 1
ATOM 1045 C CA . ASP A 1 129 ? 3.344 9.696 -11.204 1.00 72.81 129 ASP A CA 1
ATOM 1046 C C . ASP A 1 129 ? 4.785 10.250 -11.181 1.00 72.81 129 ASP A C 1
ATOM 1048 O O . ASP A 1 129 ? 5.233 10.763 -10.155 1.00 72.81 129 ASP A O 1
ATOM 1052 N N . PRO A 1 130 ? 5.516 10.279 -12.313 1.00 61.16 130 PRO A N 1
ATOM 1053 C CA . PRO A 1 130 ? 6.842 10.895 -12.405 1.00 61.16 130 PRO A CA 1
ATOM 1054 C C . PRO A 1 130 ? 6.879 12.372 -11.994 1.00 61.16 130 PRO A C 1
ATOM 1056 O O . PRO A 1 130 ? 7.942 12.881 -11.637 1.00 61.16 130 PRO A O 1
ATOM 1059 N N . ALA A 1 131 ? 5.755 13.090 -12.117 1.00 54.28 131 ALA A N 1
ATOM 1060 C CA . ALA A 1 131 ? 5.681 14.530 -11.919 1.00 54.28 131 ALA A CA 1
ATOM 1061 C C . ALA A 1 131 ? 5.909 14.940 -10.460 1.00 54.28 131 ALA A C 1
ATOM 1063 O O . ALA A 1 131 ? 6.568 15.952 -10.211 1.00 54.28 131 ALA A O 1
ATOM 1064 N N . GLU A 1 132 ? 5.449 14.123 -9.515 1.00 58.97 132 GLU A N 1
ATOM 1065 C CA . GLU A 1 132 ? 5.724 14.295 -8.084 1.00 58.97 132 GLU A CA 1
ATOM 1066 C C . GLU A 1 132 ? 7.189 13.973 -7.727 1.00 58.97 132 GLU A C 1
ATOM 1068 O O . GLU A 1 132 ? 7.701 14.417 -6.703 1.00 58.97 132 GLU A O 1
ATOM 1073 N N . HIS A 1 133 ? 7.915 13.305 -8.632 1.00 57.03 133 HIS A N 1
ATOM 1074 C CA . HIS A 1 133 ? 9.292 12.831 -8.446 1.00 57.03 133 HIS A CA 1
ATOM 1075 C C . HIS A 1 133 ? 10.345 13.694 -9.196 1.00 57.03 133 HIS A C 1
ATOM 1077 O O . HIS A 1 133 ? 11.519 13.317 -9.307 1.00 57.03 133 HIS A O 1
ATOM 1083 N N . ARG A 1 134 ? 9.945 14.869 -9.725 1.00 51.31 134 ARG A N 1
ATOM 1084 C CA . ARG A 1 134 ? 10.706 15.694 -10.699 1.00 51.31 134 ARG A CA 1
ATOM 1085 C C . ARG A 1 134 ? 12.025 16.304 -10.228 1.00 51.31 134 ARG A C 1
ATOM 1087 O O . ARG A 1 134 ? 12.852 16.637 -11.066 1.00 51.31 134 ARG A O 1
ATOM 1094 N N . GLY A 1 135 ? 12.262 16.468 -8.929 1.00 55.69 135 GLY A N 1
ATOM 1095 C CA . GLY A 1 135 ? 13.481 17.154 -8.473 1.00 55.69 135 GLY A CA 1
ATOM 1096 C C . GLY A 1 135 ? 14.775 16.393 -8.789 1.00 55.69 135 GLY A C 1
ATOM 1097 O O . GLY A 1 135 ? 15.825 16.999 -8.982 1.00 55.69 135 GLY A O 1
ATOM 1098 N N . ASP A 1 136 ? 14.689 15.063 -8.863 1.00 55.03 136 ASP A N 1
ATOM 1099 C CA . ASP A 1 136 ? 15.815 14.224 -8.462 1.00 55.03 136 ASP A CA 1
ATOM 1100 C C . ASP A 1 136 ? 16.032 12.980 -9.350 1.00 55.03 136 ASP A C 1
ATOM 1102 O O . ASP A 1 136 ? 17.046 12.286 -9.209 1.00 55.03 136 ASP A O 1
ATOM 1106 N N . MET A 1 137 ? 15.076 12.644 -10.229 1.00 60.78 137 MET A N 1
ATOM 1107 C CA . MET A 1 137 ? 15.037 11.356 -10.952 1.00 60.78 137 MET A CA 1
ATOM 1108 C C . MET A 1 137 ? 14.674 11.464 -12.445 1.00 60.78 137 MET A C 1
ATOM 1110 O O . MET A 1 137 ? 14.700 10.443 -13.134 1.00 60.78 137 MET A O 1
ATOM 1114 N N . GLU A 1 138 ? 14.402 12.671 -12.962 1.00 60.00 138 GLU A N 1
ATOM 1115 C CA . GLU A 1 138 ? 13.831 12.924 -14.304 1.00 60.00 138 GLU A CA 1
ATOM 1116 C C . GLU A 1 138 ? 14.539 12.184 -15.447 1.00 60.00 138 GLU A C 1
ATOM 1118 O O . GLU A 1 138 ? 13.892 11.504 -16.247 1.00 60.00 138 GLU A O 1
ATOM 1123 N N . GLU A 1 139 ? 15.867 12.284 -15.530 1.00 62.94 139 GLU A N 1
ATOM 1124 C CA . GLU A 1 139 ? 16.606 11.746 -16.676 1.00 62.94 139 GLU A CA 1
ATOM 1125 C C . GLU A 1 139 ? 16.579 10.211 -16.704 1.00 62.94 139 GLU A C 1
ATOM 1127 O O . GLU A 1 139 ? 16.367 9.597 -17.751 1.00 62.94 139 GLU A O 1
ATOM 1132 N N . LYS A 1 140 ? 16.731 9.575 -15.537 1.00 67.19 140 LYS A N 1
ATOM 1133 C CA . LYS A 1 140 ? 16.771 8.111 -15.422 1.00 67.19 140 LYS A CA 1
ATOM 1134 C C . LYS A 1 140 ? 15.384 7.496 -15.568 1.00 67.19 140 LYS A C 1
ATOM 1136 O O . LYS A 1 140 ? 15.249 6.480 -16.243 1.00 67.19 140 LYS A O 1
ATOM 1141 N N . LEU A 1 141 ? 14.354 8.127 -15.001 1.00 66.56 141 LEU A N 1
ATOM 1142 C CA . LEU A 1 141 ? 12.968 7.678 -15.145 1.00 66.56 141 LEU A CA 1
ATOM 1143 C C . LEU A 1 141 ? 12.523 7.701 -16.610 1.00 66.56 141 LEU A C 1
ATOM 1145 O O . LEU A 1 141 ? 11.933 6.743 -17.102 1.00 66.56 141 LEU A O 1
ATOM 1149 N N . THR A 1 142 ? 12.873 8.775 -17.321 1.00 69.50 142 THR A N 1
ATOM 1150 C CA . THR A 1 142 ? 12.572 8.928 -18.749 1.00 69.50 142 THR A CA 1
ATOM 1151 C C . THR A 1 142 ? 13.263 7.845 -19.576 1.00 69.50 142 THR A C 1
ATOM 1153 O O . THR A 1 142 ? 12.644 7.251 -20.457 1.00 69.50 142 THR A O 1
ATOM 1156 N N . GLN A 1 143 ? 14.527 7.530 -19.267 1.00 70.12 143 GLN A N 1
ATOM 1157 C CA . GLN A 1 143 ? 15.250 6.438 -19.926 1.00 70.12 143 GLN A CA 1
ATOM 1158 C C . GLN A 1 143 ? 14.601 5.070 -19.662 1.00 70.12 143 GLN A C 1
ATOM 1160 O O . GLN A 1 143 ? 14.520 4.258 -20.581 1.00 70.12 143 GLN A O 1
ATOM 1165 N N . ILE A 1 144 ? 14.097 4.823 -18.448 1.00 69.94 144 ILE A N 1
ATOM 1166 C CA . ILE A 1 144 ? 13.384 3.581 -18.106 1.00 69.94 144 ILE A CA 1
ATOM 1167 C C . ILE A 1 144 ? 12.085 3.470 -18.887 1.00 69.94 144 ILE A C 1
ATOM 1169 O O . ILE A 1 144 ? 11.869 2.450 -19.534 1.00 69.94 144 ILE A O 1
ATOM 1173 N N . MET A 1 145 ? 11.245 4.509 -18.867 1.00 68.38 145 MET A N 1
ATOM 1174 C CA . MET A 1 145 ? 9.974 4.501 -19.596 1.00 68.38 145 MET A CA 1
ATOM 1175 C C . MET A 1 145 ? 10.204 4.294 -21.094 1.00 68.38 145 MET A C 1
ATOM 1177 O O . MET A 1 145 ? 9.552 3.448 -21.697 1.00 68.38 145 MET A O 1
ATOM 1181 N N . ALA A 1 146 ? 11.202 4.965 -21.676 1.00 71.56 146 ALA A N 1
ATOM 1182 C CA . ALA A 1 146 ? 11.549 4.804 -23.086 1.00 71.56 146 ALA A CA 1
ATOM 1183 C C . ALA A 1 146 ? 12.079 3.400 -23.436 1.00 71.56 146 ALA A C 1
ATOM 1185 O O . ALA A 1 146 ? 11.887 2.933 -24.559 1.00 71.56 146 ALA A O 1
ATOM 1186 N N . GLU A 1 147 ? 12.778 2.715 -22.524 1.00 69.06 147 GLU A N 1
ATOM 1187 C CA . GLU A 1 147 ? 13.182 1.317 -22.733 1.00 69.06 147 GLU A CA 1
ATOM 1188 C C . GLU A 1 147 ? 12.009 0.349 -22.529 1.00 69.06 147 GLU A C 1
ATOM 1190 O O . GLU A 1 147 ? 11.896 -0.614 -23.285 1.00 69.06 147 GLU A O 1
ATOM 1195 N N . LEU A 1 148 ? 11.116 0.614 -21.571 1.00 66.25 148 LEU A N 1
ATOM 1196 C CA . LEU A 1 148 ? 9.918 -0.191 -21.329 1.00 66.25 148 LEU A CA 1
ATOM 1197 C C . LEU A 1 148 ? 8.930 -0.106 -22.489 1.00 66.25 148 LEU A C 1
ATOM 1199 O O . LEU A 1 148 ? 8.492 -1.144 -22.967 1.00 66.25 148 LEU A O 1
ATOM 1203 N N . GLU A 1 149 ? 8.680 1.081 -23.044 1.00 67.12 149 GLU A N 1
ATOM 1204 C CA . GLU A 1 149 ? 7.832 1.273 -24.233 1.00 67.12 149 GLU A CA 1
ATOM 1205 C C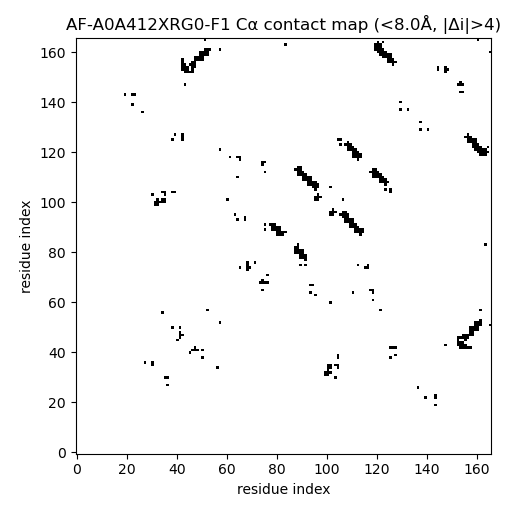 . GLU A 1 149 ? 8.275 0.438 -25.449 1.00 67.12 149 GLU A C 1
ATOM 1207 O O . GLU A 1 149 ? 7.465 0.124 -26.322 1.00 67.12 149 GLU A O 1
ATOM 1212 N N . LYS A 1 150 ? 9.554 0.041 -25.518 1.00 69.31 150 LYS A N 1
ATOM 1213 C CA . LYS A 1 150 ? 10.085 -0.844 -26.574 1.00 69.31 150 LYS A CA 1
ATOM 1214 C C . LYS A 1 150 ? 9.803 -2.327 -26.317 1.00 69.31 150 LYS A C 1
ATOM 1216 O O . LYS A 1 150 ? 10.114 -3.165 -27.165 1.00 69.31 150 LYS A O 1
ATOM 1221 N N . THR A 1 151 ? 9.254 -2.670 -25.160 1.00 62.78 151 THR A N 1
ATOM 1222 C CA . THR A 1 151 ? 8.911 -4.032 -24.749 1.00 62.78 151 THR A CA 1
ATOM 1223 C C . THR A 1 151 ? 7.390 -4.185 -24.635 1.00 62.78 151 THR A C 1
ATOM 1225 O O . THR A 1 151 ? 6.675 -3.191 -24.555 1.00 62.78 151 THR A O 1
ATOM 1228 N N . PRO A 1 152 ? 6.835 -5.414 -24.618 1.00 58.91 152 PRO A N 1
ATOM 1229 C CA . PRO A 1 152 ? 5.409 -5.600 -24.323 1.00 58.91 152 PRO A CA 1
ATOM 1230 C C . PRO A 1 152 ? 5.047 -5.245 -22.867 1.00 58.91 152 PRO A C 1
ATOM 1232 O O . PRO A 1 152 ? 3.873 -5.299 -22.499 1.00 58.91 152 PRO A O 1
ATOM 1235 N N . PHE A 1 153 ? 6.044 -4.900 -22.050 1.00 59.69 153 PHE A N 1
ATOM 1236 C CA . PHE A 1 153 ? 5.911 -4.454 -20.674 1.00 59.69 153 PHE A CA 1
ATOM 1237 C C . PHE A 1 153 ? 5.985 -2.933 -20.661 1.00 59.69 153 PHE A C 1
ATOM 1239 O O . PHE A 1 153 ? 6.971 -2.347 -21.080 1.00 59.69 153 PHE A O 1
ATOM 1246 N N . GLY A 1 154 ? 4.927 -2.288 -20.204 1.00 65.56 154 GLY A N 1
ATOM 1247 C CA . GLY A 1 154 ? 4.881 -0.845 -20.035 1.00 65.56 154 GLY A CA 1
ATOM 1248 C C . GLY A 1 154 ? 4.323 -0.557 -18.660 1.00 65.56 154 GLY A C 1
ATOM 1249 O O . GLY A 1 154 ? 3.493 -1.331 -18.174 1.00 65.56 154 GLY A O 1
ATOM 1250 N N . GLY A 1 155 ? 4.783 0.544 -18.068 1.00 77.31 155 GLY A N 1
ATOM 1251 C CA . GLY A 1 155 ? 4.231 1.064 -16.830 1.00 77.31 155 GLY A CA 1
ATOM 1252 C C . GLY A 1 155 ? 2.712 1.126 -16.911 1.00 77.31 155 GLY A C 1
ATOM 1253 O O . GLY A 1 155 ? 2.167 1.826 -17.768 1.00 77.31 155 GLY A O 1
ATOM 1254 N N . LYS A 1 156 ? 2.030 0.335 -16.084 1.00 86.06 156 LYS A N 1
ATOM 1255 C CA . LYS A 1 156 ? 0.571 0.306 -16.046 1.00 86.06 156 LYS A CA 1
ATOM 1256 C C . LYS A 1 156 ? 0.093 0.417 -14.610 1.00 86.06 156 LYS A C 1
ATOM 1258 O O . LYS A 1 156 ? 0.543 -0.373 -13.779 1.00 86.06 156 LYS A O 1
ATOM 1263 N N . PRO A 1 157 ? -0.828 1.352 -14.338 1.00 90.62 157 PRO A N 1
ATOM 1264 C CA . PRO A 1 157 ? -1.389 1.498 -13.012 1.00 90.62 157 PRO A CA 1
ATOM 1265 C C . PRO A 1 157 ? -2.209 0.259 -12.631 1.00 90.62 157 PRO A C 1
ATOM 1267 O O . PRO A 1 157 ? -2.721 -0.441 -13.513 1.00 90.62 157 PRO A O 1
ATOM 1270 N N . TYR A 1 158 ? -2.330 -0.015 -11.335 1.00 94.38 158 TYR A N 1
ATOM 1271 C CA . TYR A 1 158 ? -3.021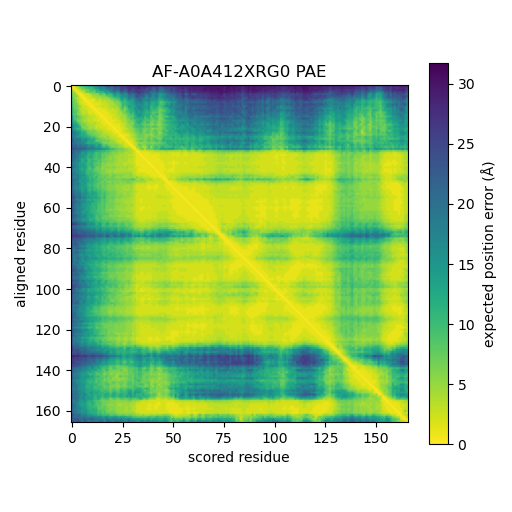 -1.198 -10.819 1.00 94.38 158 TYR A CA 1
ATOM 1272 C C . TYR A 1 158 ? -3.593 -0.982 -9.410 1.00 94.38 158 TYR A C 1
ATOM 1274 O O . TYR A 1 158 ? -3.162 -0.098 -8.675 1.00 94.38 158 TYR A O 1
ATOM 1282 N N . ASP A 1 159 ? -4.570 -1.807 -9.015 1.00 96.25 15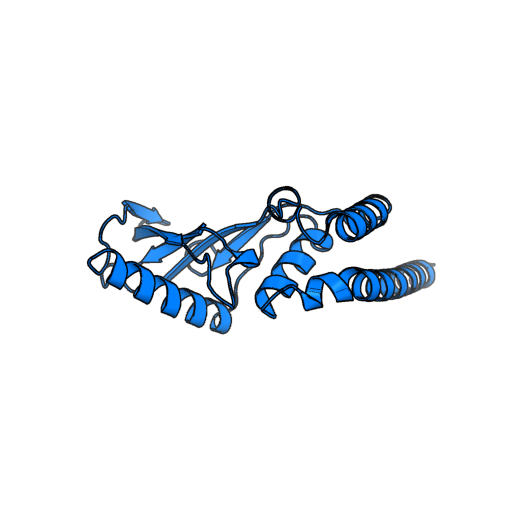9 ASP A N 1
ATOM 1283 C CA . ASP A 1 159 ? -5.088 -1.817 -7.640 1.00 96.25 159 ASP A CA 1
ATOM 1284 C C . ASP A 1 159 ? -4.136 -2.584 -6.697 1.00 96.25 159 ASP A C 1
ATOM 1286 O O . ASP A 1 159 ? -3.702 -3.698 -7.002 1.00 96.25 159 ASP A O 1
ATOM 1290 N N . ILE A 1 160 ? -3.879 -2.030 -5.514 1.00 96.81 160 ILE A N 1
ATOM 1291 C CA . ILE A 1 160 ? -3.270 -2.725 -4.373 1.00 96.81 160 ILE A CA 1
ATOM 1292 C C . ILE A 1 160 ? -4.396 -3.131 -3.425 1.00 96.81 160 ILE A C 1
ATOM 1294 O O . ILE A 1 160 ? -5.141 -2.271 -2.952 1.00 96.81 160 ILE A O 1
ATOM 1298 N N . LEU A 1 161 ? -4.522 -4.423 -3.116 1.00 96.94 161 LEU A N 1
ATOM 1299 C CA . LEU A 1 161 ? -5.607 -4.949 -2.284 1.00 96.94 161 LEU A CA 1
ATOM 1300 C C . LEU A 1 161 ? -5.102 -5.822 -1.132 1.00 96.94 161 LEU A C 1
ATOM 1302 O O . LEU A 1 161 ? -4.118 -6.549 -1.251 1.00 96.94 161 LEU A O 1
ATOM 1306 N N . TYR A 1 162 ? -5.853 -5.804 -0.029 1.00 96.62 162 TYR A N 1
ATOM 1307 C CA . TYR A 1 162 ? -5.754 -6.790 1.046 1.00 96.62 162 TYR A CA 1
ATOM 1308 C C . TYR A 1 162 ? -7.128 -7.129 1.635 1.00 96.62 162 TYR A C 1
ATOM 1310 O O . TYR A 1 162 ? -7.971 -6.247 1.836 1.00 96.62 162 TYR A O 1
ATOM 1318 N N . GLY A 1 163 ? -7.315 -8.396 2.009 1.00 93.31 163 GLY A N 1
ATOM 1319 C CA . GLY A 1 163 ? -8.431 -8.863 2.824 1.00 93.31 163 GLY A CA 1
ATOM 1320 C C . GLY A 1 163 ? -9.776 -8.799 2.106 1.00 93.31 163 GLY A C 1
ATOM 1321 O O . GLY A 1 163 ? -10.080 -9.623 1.254 1.00 93.31 163 GLY A O 1
ATOM 1322 N N . ILE A 1 164 ? -10.618 -7.840 2.485 1.00 85.56 164 ILE A N 1
ATOM 1323 C CA . ILE A 1 164 ? -12.064 -7.846 2.189 1.00 85.56 164 ILE A CA 1
ATOM 1324 C C . ILE A 1 164 ? -12.455 -7.617 0.715 1.00 85.56 164 ILE A C 1
ATOM 1326 O O . ILE A 1 164 ? -13.646 -7.652 0.405 1.00 85.56 164 ILE A O 1
ATOM 1330 N N . TYR A 1 165 ? -11.482 -7.369 -0.166 1.00 70.62 165 TYR A N 1
ATOM 1331 C CA . TYR A 1 165 ? -11.663 -7.230 -1.619 1.00 70.62 165 TYR A CA 1
ATOM 1332 C C . TYR A 1 165 ? -10.994 -8.356 -2.429 1.00 70.62 165 TYR A C 1
ATOM 1334 O O . TYR A 1 165 ? -10.945 -8.252 -3.653 1.00 70.62 165 TYR A O 1
ATOM 1342 N N . ILE A 1 166 ? -10.479 -9.396 -1.761 1.00 62.81 166 ILE A N 1
ATOM 1343 C CA . ILE A 1 166 ? -9.889 -10.594 -2.385 1.00 62.81 166 ILE A CA 1
ATOM 1344 C C . ILE A 1 166 ? -10.970 -11.656 -2.617 1.00 62.81 166 ILE A C 1
ATOM 1346 O O . ILE A 1 166 ? -11.850 -11.810 -1.736 1.00 62.81 166 ILE A O 1
#